Protein AF-A0A7C1BT51-F1 (afdb_monomer_lite)

Secondary structure (DSSP, 8-state):
---TTSS------PPPPGGGTSTTGGGS--TTTTTT--HHHHHHHHHHHHHTT--HHHHHHHHHHTT--S-HHHHHSS-HHHHHHHTT--TT------------------PPPHHHHHHHHHHHHHHHHHHH-TT-HHHHHHHHHHHHHHHHHHHHHHHTTSS-TT----HHHHHHHH--

Sequence (180 aa):
MARMYARRRGKSGSNRPFNFSQRAAAQVAPEWAGLGLTAEEVETRVVDLYNQGRSTSEIGITLRDSHGVPSVVVRTGKKITKILKERGVVPGSAGTGSGSGTGSGSGSGSELPEDLQNLMRKALKIRRHLEENRKDLHNKRALQLVESKIRRLTKYYTRKKVLPAEWRYKPGAAEFVMMR

pLDDT: mean 75.92, std 19.87, range [24.8, 95.31]

Foldseek 3Di:
DDDPPDPDRDDDDDDDDPLCVPLVSLLVDPVVLVPFDALVRLLVQLVVCVQVVDALVRSQVCCCPVVVDPDNCSRNVDRSQVSCVVVVHHRQPGDDDDDDDDDDDDDPRLRDDPVLLVLLVVLLVLVVVCVVVVPPVVSVVVSVVSVVVNVVVVVVCCVVVSDPVPDDDDNVVSVVSPVD

Radius of gyration: 19.87 Å; chains: 1; bounding box: 46×49×53 Å

Structure (mmCIF, N/CA/C/O backbone):
data_AF-A0A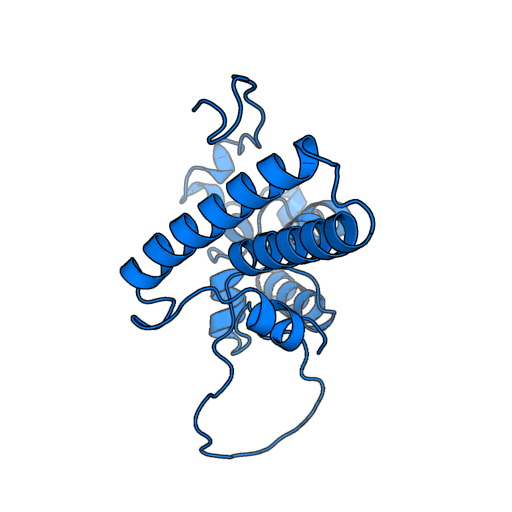7C1BT51-F1
#
_entry.id   AF-A0A7C1BT51-F1
#
loop_
_atom_site.group_PDB
_atom_site.id
_atom_site.type_symbol
_atom_site.label_atom_id
_atom_site.label_alt_id
_atom_site.label_comp_id
_atom_site.label_asym_id
_atom_site.label_entity_id
_atom_site.label_seq_id
_atom_site.pdbx_PDB_ins_code
_atom_site.Cartn_x
_atom_site.Cartn_y
_atom_site.Cartn_z
_atom_site.occupancy
_atom_site.B_iso_or_equiv
_atom_site.auth_seq_id
_atom_site.auth_comp_id
_atom_site.auth_asym_id
_atom_site.auth_atom_id
_atom_site.pdbx_PDB_model_num
ATOM 1 N N . MET A 1 1 ? -2.423 18.629 0.912 1.00 48.03 1 MET A N 1
ATOM 2 C CA . MET A 1 1 ? -3.552 18.012 1.644 1.00 48.03 1 MET A CA 1
ATOM 3 C C . MET A 1 1 ? -3.227 17.934 3.128 1.00 48.03 1 MET A C 1
ATOM 5 O O . MET A 1 1 ? -2.101 17.593 3.465 1.00 48.03 1 MET A O 1
ATOM 9 N N . ALA A 1 2 ? -4.183 18.260 4.001 1.00 62.12 2 ALA A N 1
ATOM 10 C CA . ALA A 1 2 ? -4.077 17.963 5.431 1.00 62.12 2 ALA A CA 1
ATOM 11 C C . ALA A 1 2 ? -4.190 16.445 5.669 1.00 62.12 2 ALA A C 1
ATOM 13 O O . ALA A 1 2 ? -4.737 15.719 4.834 1.00 62.12 2 ALA A O 1
ATOM 14 N N . ARG A 1 3 ? -3.667 15.943 6.793 1.00 80.81 3 ARG A N 1
ATOM 15 C CA . ARG A 1 3 ? -3.779 14.515 7.119 1.00 80.81 3 ARG A CA 1
ATOM 16 C C . ARG A 1 3 ? -5.238 14.160 7.429 1.00 80.81 3 ARG A C 1
ATOM 18 O O . ARG A 1 3 ? -5.866 14.778 8.274 1.00 80.81 3 ARG A O 1
ATOM 25 N N . MET A 1 4 ? -5.752 13.113 6.784 1.00 86.00 4 MET A N 1
ATOM 26 C CA . MET A 1 4 ? -7.180 12.748 6.770 1.00 86.00 4 MET A CA 1
ATOM 27 C C . MET A 1 4 ? -7.862 12.641 8.148 1.00 86.00 4 MET A C 1
ATOM 29 O O . MET A 1 4 ? -9.023 13.003 8.276 1.00 86.00 4 MET A O 1
ATOM 33 N N . TYR A 1 5 ? -7.156 12.140 9.164 1.00 88.94 5 TYR A N 1
ATOM 34 C CA . TYR A 1 5 ? -7.682 11.953 10.525 1.00 88.94 5 TYR A CA 1
ATOM 35 C C . TYR A 1 5 ? -6.756 12.547 11.593 1.00 88.94 5 TYR A C 1
ATOM 37 O O . TYR A 1 5 ? -6.721 12.085 12.733 1.00 88.94 5 TYR A O 1
ATOM 45 N N . ALA A 1 6 ? -5.960 13.550 11.220 1.00 86.88 6 ALA A N 1
ATOM 46 C CA . ALA A 1 6 ? -5.067 14.233 12.144 1.00 86.88 6 ALA A CA 1
ATOM 47 C C . ALA A 1 6 ? -5.114 15.743 11.913 1.00 86.88 6 ALA A C 1
ATOM 49 O O . ALA A 1 6 ? -5.155 16.208 10.781 1.00 86.88 6 ALA A O 1
ATOM 50 N N . ARG A 1 7 ? -5.029 16.519 12.997 1.00 88.25 7 ARG A N 1
ATOM 51 C CA . ARG A 1 7 ? -5.041 17.993 12.959 1.00 88.25 7 ARG A CA 1
ATOM 52 C C . ARG A 1 7 ? -3.748 18.608 12.392 1.00 88.25 7 ARG A C 1
ATOM 54 O O . ARG A 1 7 ? -3.641 19.821 12.269 1.00 88.25 7 ARG A O 1
ATOM 61 N N . ARG A 1 8 ? -2.752 17.780 12.053 1.00 89.62 8 ARG A N 1
ATOM 62 C CA . ARG A 1 8 ? -1.426 18.202 11.576 1.00 89.62 8 ARG A CA 1
ATOM 63 C C . ARG A 1 8 ? -1.406 18.397 10.055 1.00 89.62 8 ARG A C 1
ATOM 65 O O . ARG A 1 8 ? -2.053 17.656 9.313 1.00 89.62 8 ARG A O 1
ATOM 72 N N . ARG A 1 9 ? -0.589 19.349 9.591 1.00 90.31 9 ARG A N 1
ATOM 73 C CA . ARG A 1 9 ? -0.461 19.747 8.172 1.00 90.31 9 ARG A CA 1
ATOM 74 C C . ARG A 1 9 ? 0.896 19.406 7.532 1.00 90.31 9 ARG A C 1
ATOM 76 O O . ARG A 1 9 ? 1.225 19.958 6.489 1.00 90.31 9 ARG A O 1
ATOM 83 N N . GLY A 1 10 ? 1.674 18.503 8.133 1.00 90.38 10 GLY A N 1
ATOM 84 C CA . GLY A 1 10 ? 2.994 18.125 7.614 1.00 90.38 10 GLY A CA 1
ATOM 85 C C . GLY A 1 10 ? 2.932 17.568 6.186 1.00 90.38 10 GLY A C 1
ATOM 86 O O . GLY A 1 10 ? 2.095 16.706 5.899 1.00 90.38 10 GLY A O 1
ATOM 87 N N . LYS A 1 11 ? 3.830 18.051 5.320 1.00 88.31 11 LYS A N 1
ATOM 88 C CA . LYS A 1 11 ? 4.002 17.622 3.926 1.00 88.31 11 LYS A CA 1
ATOM 89 C C . LYS A 1 11 ? 5.366 16.943 3.796 1.00 88.31 11 LYS A C 1
ATOM 91 O O . LYS A 1 11 ? 6.386 17.582 4.002 1.00 88.31 11 LYS A O 1
ATOM 96 N N . SER A 1 12 ? 5.368 15.652 3.498 1.00 86.94 12 SER A N 1
ATOM 97 C CA . SER A 1 12 ? 6.567 14.879 3.169 1.00 86.94 12 SER A CA 1
ATOM 98 C C . SER A 1 12 ? 6.149 13.800 2.174 1.00 86.94 12 SER A C 1
ATOM 100 O O . SER A 1 12 ? 5.083 13.198 2.334 1.00 86.94 12 SER A O 1
ATOM 102 N N . GLY A 1 13 ? 6.931 13.632 1.113 1.00 86.06 13 GLY A N 1
ATOM 103 C CA . GLY A 1 13 ? 6.660 12.708 0.020 1.00 86.06 13 GLY A CA 1
ATOM 104 C C . GLY A 1 13 ? 7.816 12.696 -0.973 1.00 86.06 13 GLY A C 1
ATOM 105 O O . GLY A 1 13 ? 8.611 13.631 -1.018 1.00 86.06 13 GLY A O 1
ATOM 106 N N . SER A 1 14 ? 7.915 11.627 -1.759 1.00 87.44 14 SER A N 1
ATOM 107 C CA . SER A 1 14 ? 8.942 11.504 -2.792 1.00 87.44 14 SER A CA 1
ATOM 108 C C . SER A 1 14 ? 8.670 12.473 -3.944 1.00 87.44 14 SER A C 1
ATOM 110 O O . SER A 1 14 ? 7.616 12.378 -4.580 1.00 87.44 14 SER A O 1
ATOM 112 N N . ASN A 1 15 ? 9.633 13.335 -4.263 1.00 84.69 15 ASN A N 1
ATOM 113 C CA . ASN A 1 15 ? 9.616 14.126 -5.490 1.00 84.69 15 ASN A CA 1
ATOM 114 C C . ASN A 1 15 ? 10.350 13.354 -6.582 1.00 84.69 15 ASN A C 1
ATOM 116 O O . ASN A 1 15 ? 11.522 13.013 -6.435 1.00 84.69 15 ASN A O 1
ATOM 120 N N . ARG A 1 16 ? 9.641 13.036 -7.666 1.00 80.56 16 ARG A N 1
ATOM 121 C CA . ARG A 1 16 ? 10.242 12.335 -8.803 1.00 80.56 16 ARG A CA 1
ATOM 122 C C . ARG A 1 16 ? 11.077 13.327 -9.623 1.00 80.56 16 ARG A C 1
ATOM 124 O O . ARG A 1 16 ? 10.559 14.404 -9.920 1.00 80.56 16 ARG A O 1
ATOM 131 N N . PRO A 1 17 ? 12.305 12.964 -10.023 1.00 80.69 17 PRO A N 1
ATOM 132 C CA . PRO A 1 17 ? 13.077 13.738 -10.989 1.00 80.69 17 PRO A CA 1
ATOM 133 C C . PRO A 1 17 ? 12.304 13.968 -12.293 1.00 80.69 17 PRO A C 1
ATOM 135 O O . PRO A 1 17 ? 11.483 13.138 -12.697 1.00 80.69 17 PRO A O 1
ATOM 138 N N . PHE A 1 18 ? 12.560 15.104 -12.939 1.00 72.31 18 PHE A N 1
ATOM 139 C CA . PHE A 1 18 ? 11.809 15.584 -14.104 1.00 72.31 18 PHE A CA 1
ATOM 140 C C . PHE A 1 18 ? 11.891 14.639 -15.316 1.00 72.31 18 PHE A C 1
ATOM 142 O O . PHE A 1 18 ? 10.888 14.321 -15.949 1.00 72.31 18 PHE A O 1
ATOM 149 N N . ASN A 1 19 ? 13.071 14.088 -15.575 1.00 66.81 19 ASN A N 1
ATOM 150 C CA . ASN A 1 19 ? 13.317 13.043 -16.569 1.00 66.81 19 ASN A CA 1
ATOM 151 C C . ASN A 1 19 ? 12.473 11.772 -16.337 1.00 66.81 19 ASN A C 1
ATOM 153 O O . ASN A 1 19 ? 12.050 11.134 -17.294 1.00 66.81 19 ASN A O 1
ATOM 157 N N . PHE A 1 20 ? 12.133 11.433 -15.089 1.00 59.72 20 PHE A N 1
ATOM 158 C CA . PHE A 1 20 ? 11.253 10.295 -14.788 1.00 59.72 20 PHE A CA 1
ATOM 159 C C . PHE A 1 20 ? 9.754 10.640 -14.776 1.00 59.72 20 PHE A C 1
ATOM 161 O O . PHE A 1 20 ? 8.927 9.737 -14.588 1.00 59.72 20 PHE A O 1
ATOM 168 N N . SER A 1 21 ? 9.387 11.923 -14.871 1.00 54.06 21 SER A N 1
ATOM 169 C CA . SER A 1 21 ? 7.991 12.381 -14.896 1.00 54.06 21 SER A CA 1
ATOM 170 C C . SER A 1 21 ? 7.464 12.532 -16.324 1.00 54.06 21 SER A C 1
ATOM 172 O O . SER A 1 21 ? 6.291 12.244 -16.577 1.00 54.06 21 SER A O 1
ATOM 174 N N . GLN A 1 22 ? 8.332 12.889 -17.271 1.00 55.62 22 GLN A N 1
ATOM 175 C CA . GLN A 1 22 ? 8.013 12.862 -18.691 1.00 55.62 22 GLN A CA 1
ATOM 176 C C . GLN A 1 22 ? 7.996 11.415 -19.193 1.00 55.62 22 GLN A C 1
ATOM 178 O O . GLN A 1 22 ? 9.017 10.738 -19.194 1.00 55.62 22 GLN A O 1
ATOM 183 N N . ARG A 1 23 ? 6.838 10.920 -19.651 1.00 50.03 23 ARG A N 1
ATOM 184 C CA . ARG A 1 23 ? 6.711 9.552 -20.199 1.00 50.03 23 ARG A CA 1
ATOM 185 C C . ARG A 1 23 ? 7.645 9.280 -21.386 1.00 50.03 23 ARG A C 1
ATOM 187 O O . ARG A 1 23 ? 8.001 8.127 -21.591 1.00 50.03 23 ARG A O 1
ATOM 194 N N . ALA A 1 24 ? 8.027 10.323 -22.127 1.00 45.97 24 ALA A N 1
ATOM 195 C CA . ALA A 1 24 ? 8.968 10.250 -23.242 1.00 45.97 24 ALA A CA 1
ATOM 196 C C . ALA A 1 24 ? 10.429 10.120 -22.765 1.00 45.97 24 ALA A C 1
ATOM 198 O O . ALA A 1 24 ? 11.122 9.202 -23.184 1.00 45.97 24 ALA A O 1
ATOM 199 N N . ALA A 1 25 ? 10.875 10.954 -21.815 1.00 44.16 25 ALA A N 1
ATOM 200 C CA . ALA A 1 25 ? 12.221 10.859 -21.234 1.00 44.16 25 ALA A CA 1
ATOM 201 C C . ALA A 1 25 ? 12.389 9.661 -20.279 1.00 44.16 25 ALA A C 1
ATOM 203 O O . ALA A 1 25 ? 13.502 9.203 -20.054 1.00 44.16 25 ALA A O 1
ATOM 204 N N . ALA A 1 26 ? 11.288 9.100 -19.768 1.00 49.16 26 ALA A N 1
ATOM 205 C CA . ALA A 1 26 ? 11.298 7.877 -18.973 1.00 49.16 26 ALA A CA 1
ATOM 206 C C . ALA A 1 26 ? 11.748 6.642 -19.770 1.00 49.16 26 ALA A C 1
ATOM 208 O O . ALA A 1 26 ? 12.096 5.651 -19.144 1.00 49.16 26 ALA A O 1
ATOM 209 N N . GLN A 1 27 ? 11.746 6.685 -21.108 1.00 51.28 27 GLN A N 1
ATOM 210 C CA . GLN A 1 27 ? 12.328 5.619 -21.932 1.00 51.28 27 GLN A CA 1
ATOM 211 C C . GLN A 1 27 ? 13.856 5.719 -22.015 1.00 51.28 27 GLN A C 1
ATOM 213 O O . GLN A 1 27 ? 14.527 4.709 -22.218 1.00 51.28 27 GLN A O 1
ATOM 218 N N . VAL A 1 28 ? 14.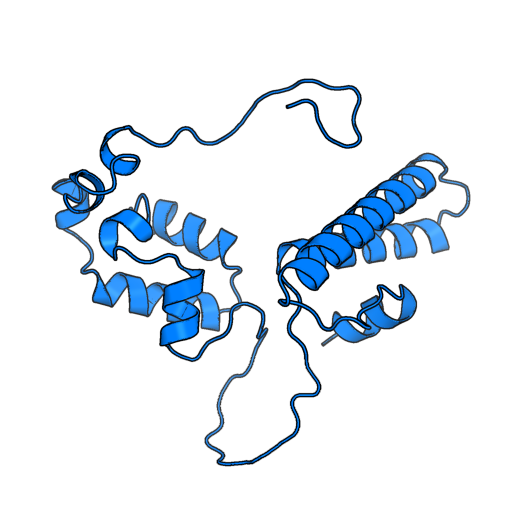417 6.911 -21.794 1.00 56.56 28 VAL A N 1
ATOM 219 C CA . VAL A 1 28 ? 15.863 7.115 -21.709 1.00 56.56 28 VAL A CA 1
ATOM 220 C C . VAL A 1 28 ? 16.276 6.834 -20.269 1.00 56.56 28 VAL A C 1
ATOM 222 O O . VAL A 1 28 ? 16.335 7.718 -19.412 1.00 56.56 28 VAL A O 1
ATOM 225 N N . ALA A 1 29 ? 16.491 5.553 -19.967 1.00 58.09 29 ALA A N 1
ATOM 226 C CA . ALA A 1 29 ? 17.138 5.176 -18.720 1.00 58.09 29 ALA A CA 1
ATOM 227 C C . ALA A 1 29 ? 18.503 5.891 -18.642 1.00 58.09 29 ALA A C 1
ATOM 229 O O . ALA A 1 29 ? 19.206 5.935 -19.652 1.00 58.09 29 ALA A O 1
ATOM 230 N N . PRO A 1 30 ? 18.884 6.465 -17.485 1.00 64.00 30 PRO A N 1
ATOM 231 C CA . PRO A 1 30 ? 20.184 7.110 -17.353 1.00 64.00 30 PRO A CA 1
ATOM 232 C C . PRO A 1 30 ? 21.295 6.124 -17.720 1.00 64.00 30 PRO A C 1
ATOM 234 O O . PRO A 1 30 ? 21.189 4.950 -17.376 1.00 64.00 30 PRO A O 1
ATOM 237 N N . GLU A 1 31 ? 22.356 6.584 -18.380 1.00 62.78 31 GLU A N 1
ATOM 238 C CA . GLU A 1 31 ? 23.399 5.694 -18.917 1.00 62.78 31 GLU A CA 1
ATOM 239 C C . GLU A 1 31 ? 24.048 4.812 -17.836 1.00 62.78 31 GLU A C 1
ATOM 241 O O . GLU A 1 31 ? 24.262 3.623 -18.054 1.00 62.78 31 GLU A O 1
ATOM 246 N N . TRP A 1 32 ? 24.217 5.332 -16.614 1.00 69.81 32 TRP A N 1
ATOM 247 C CA . TRP A 1 32 ? 24.697 4.560 -15.458 1.00 69.81 32 TRP A CA 1
ATOM 248 C C . TRP A 1 32 ? 23.703 3.494 -14.961 1.00 69.81 32 TRP A C 1
ATOM 250 O O . TRP A 1 32 ? 24.113 2.476 -14.416 1.00 69.81 32 TRP A O 1
ATOM 260 N N . ALA A 1 33 ? 22.398 3.693 -15.171 1.00 57.09 33 ALA A N 1
ATOM 261 C CA . ALA A 1 33 ? 21.368 2.676 -14.937 1.00 57.09 33 ALA A CA 1
ATOM 262 C C . ALA A 1 33 ? 21.178 1.750 -16.156 1.00 57.09 33 ALA A C 1
ATOM 264 O O . ALA A 1 33 ? 20.537 0.704 -16.051 1.00 57.09 33 ALA A O 1
ATOM 265 N N . GLY A 1 34 ? 21.724 2.135 -17.314 1.00 51.94 34 GLY A N 1
ATOM 266 C CA . GLY A 1 34 ? 21.774 1.353 -18.545 1.00 51.94 34 GLY A CA 1
ATOM 267 C C . GLY A 1 34 ? 22.845 0.262 -18.546 1.00 51.94 34 GLY A C 1
ATOM 268 O O . GLY A 1 34 ? 22.772 -0.623 -19.392 1.00 51.94 34 GLY A O 1
ATOM 269 N N . LEU A 1 35 ? 23.775 0.281 -17.585 1.00 49.69 35 LEU A N 1
ATOM 270 C CA . LEU A 1 35 ? 24.933 -0.619 -17.526 1.00 49.69 35 LEU A CA 1
ATOM 271 C C . LEU A 1 35 ? 24.721 -1.927 -16.736 1.00 49.69 35 LEU A C 1
ATOM 273 O O . LEU A 1 35 ? 25.616 -2.763 -16.747 1.00 49.69 35 LEU A O 1
ATOM 277 N N . GLY A 1 36 ? 23.584 -2.134 -16.054 1.00 56.34 36 GLY A N 1
ATOM 278 C CA . GLY A 1 36 ? 23.459 -3.251 -15.098 1.00 56.34 36 GLY A CA 1
ATOM 279 C C . GLY A 1 36 ? 22.327 -4.258 -15.310 1.00 56.34 36 GLY A C 1
ATOM 280 O O . GLY A 1 36 ? 22.543 -5.436 -15.057 1.00 56.34 36 GLY A O 1
ATOM 281 N N . LEU A 1 37 ? 21.120 -3.826 -15.701 1.00 66.69 37 LEU A N 1
ATOM 282 C CA . LEU A 1 37 ? 19.975 -4.739 -15.836 1.00 66.69 37 LEU A CA 1
ATOM 283 C C . LEU A 1 37 ? 19.121 -4.438 -17.065 1.00 66.69 37 LEU A C 1
ATOM 285 O O . LEU A 1 37 ? 18.675 -3.302 -17.281 1.00 66.69 37 LEU A O 1
ATOM 289 N N . THR A 1 38 ? 18.835 -5.467 -17.855 1.00 81.62 38 THR A N 1
ATOM 290 C CA . THR A 1 38 ? 17.869 -5.401 -18.960 1.00 81.62 38 THR A CA 1
ATOM 291 C C . THR A 1 38 ? 16.431 -5.276 -18.432 1.00 81.62 38 THR A C 1
ATOM 293 O O . THR A 1 38 ? 16.152 -5.503 -17.252 1.00 81.62 38 THR A O 1
ATOM 296 N N . ALA A 1 39 ? 15.486 -4.857 -19.281 1.00 83.12 39 ALA A N 1
ATOM 297 C CA . ALA A 1 39 ? 14.077 -4.776 -18.877 1.00 83.12 39 ALA A CA 1
ATOM 298 C C . ALA A 1 39 ? 13.529 -6.151 -18.444 1.00 83.12 39 ALA A C 1
ATOM 300 O O . ALA A 1 39 ? 12.764 -6.236 -17.484 1.00 83.12 39 ALA A O 1
ATOM 301 N N . GLU A 1 40 ? 13.978 -7.215 -19.108 1.00 85.69 40 GLU A N 1
ATOM 302 C CA . GLU A 1 40 ? 13.583 -8.601 -18.852 1.00 85.69 40 GLU A CA 1
ATOM 303 C C . GLU A 1 40 ? 14.111 -9.122 -17.509 1.00 85.69 40 GLU A C 1
ATOM 305 O O . GLU A 1 40 ? 13.377 -9.759 -16.749 1.00 85.69 40 GLU A O 1
ATOM 310 N N . GLU A 1 41 ? 15.351 -8.787 -17.152 1.00 87.25 41 GLU A N 1
ATOM 311 C CA . GLU A 1 41 ? 15.909 -9.120 -15.838 1.00 87.25 41 GLU A CA 1
ATOM 312 C C . GLU A 1 41 ? 15.159 -8.424 -14.703 1.00 87.25 41 GLU A C 1
ATOM 314 O O . GLU A 1 41 ? 14.927 -9.022 -13.652 1.00 87.25 41 GLU A O 1
ATOM 319 N N . VAL A 1 42 ? 14.741 -7.168 -14.903 1.00 87.25 42 VAL A N 1
ATOM 320 C CA . VAL A 1 42 ? 13.925 -6.454 -13.912 1.00 87.25 42 VAL A CA 1
ATOM 321 C C . VAL A 1 42 ? 12.571 -7.137 -13.738 1.00 87.25 42 VAL A C 1
ATOM 323 O O . VAL A 1 42 ? 12.122 -7.291 -12.603 1.00 87.25 42 VAL A O 1
ATOM 326 N N . GLU A 1 43 ? 11.922 -7.572 -14.821 1.00 88.94 43 GLU A N 1
ATOM 327 C CA . GLU A 1 43 ? 10.673 -8.337 -14.723 1.00 88.94 43 GLU A CA 1
ATOM 328 C C . GLU A 1 43 ? 10.876 -9.658 -13.968 1.00 88.94 43 GLU A C 1
ATOM 330 O O . GLU A 1 43 ? 10.084 -9.980 -13.083 1.00 88.94 43 GLU A O 1
ATOM 335 N N . THR A 1 44 ? 11.961 -10.378 -14.261 1.00 90.50 44 THR A N 1
ATOM 336 C CA . THR A 1 44 ? 12.301 -11.649 -13.601 1.00 90.50 44 THR A CA 1
ATOM 337 C C . THR A 1 44 ? 12.508 -11.446 -12.102 1.00 90.50 44 THR A C 1
ATOM 339 O O . THR A 1 44 ? 11.840 -12.083 -11.292 1.00 90.50 44 THR A O 1
ATOM 342 N N . ARG A 1 45 ? 13.309 -10.447 -11.708 1.00 88.88 45 ARG A N 1
ATOM 343 C CA . ARG A 1 45 ? 13.523 -10.127 -10.289 1.00 88.88 45 ARG A CA 1
ATOM 344 C C . ARG A 1 45 ? 12.254 -9.668 -9.580 1.00 88.88 45 ARG A C 1
ATOM 346 O O . ARG A 1 45 ? 12.094 -9.939 -8.394 1.00 88.88 45 ARG A O 1
ATOM 353 N N . VAL A 1 46 ? 11.352 -8.961 -10.264 1.00 89.38 46 VAL A N 1
ATOM 354 C CA . VAL A 1 46 ? 10.043 -8.599 -9.692 1.00 89.38 46 VAL A CA 1
ATOM 355 C C . VAL A 1 46 ? 9.252 -9.857 -9.337 1.00 89.38 46 VAL A C 1
ATOM 357 O O . VAL A 1 46 ? 8.664 -9.903 -8.257 1.00 89.38 46 VAL A O 1
ATOM 360 N N . VAL A 1 47 ? 9.252 -10.862 -10.214 1.00 89.38 47 VAL A N 1
ATOM 361 C CA . VAL A 1 47 ? 8.583 -12.145 -9.964 1.00 89.38 47 VAL A CA 1
ATOM 362 C C . VAL A 1 47 ? 9.275 -12.906 -8.832 1.00 89.38 47 VAL A C 1
ATOM 364 O O . VAL A 1 47 ? 8.596 -13.348 -7.910 1.00 89.38 47 VAL A O 1
ATOM 367 N N . ASP A 1 48 ? 10.607 -12.978 -8.822 1.00 89.94 48 ASP A N 1
ATOM 368 C CA . ASP A 1 48 ? 11.363 -13.666 -7.767 1.00 89.94 48 ASP A CA 1
ATOM 369 C C . ASP A 1 48 ? 11.119 -13.053 -6.383 1.00 89.94 48 ASP A C 1
ATOM 371 O O . ASP A 1 48 ? 10.832 -13.761 -5.417 1.00 89.94 48 ASP A O 1
ATOM 375 N N . LEU A 1 49 ? 11.185 -11.722 -6.278 1.00 89.19 49 LEU A N 1
ATOM 376 C CA . LEU A 1 49 ? 10.931 -11.010 -5.024 1.00 89.19 49 LEU A CA 1
ATOM 377 C C . LEU A 1 49 ? 9.476 -11.168 -4.569 1.00 89.19 49 LEU A C 1
ATOM 379 O O . LEU A 1 49 ? 9.210 -11.202 -3.367 1.00 89.19 49 LEU A O 1
ATOM 383 N N . TYR A 1 50 ? 8.537 -11.278 -5.509 1.00 86.62 50 TYR A N 1
ATOM 384 C CA . TYR A 1 50 ? 7.146 -11.562 -5.183 1.00 86.62 50 TYR A CA 1
ATOM 385 C C . TYR A 1 50 ? 6.960 -12.998 -4.678 1.00 86.62 50 TYR A C 1
ATOM 387 O O . TYR A 1 50 ? 6.271 -13.207 -3.683 1.00 86.62 50 TYR A O 1
ATOM 395 N N . ASN A 1 51 ? 7.625 -13.978 -5.296 1.00 86.62 51 ASN A N 1
ATOM 396 C CA . ASN A 1 51 ? 7.613 -15.375 -4.851 1.00 86.62 51 ASN A CA 1
ATOM 397 C C . ASN A 1 51 ? 8.231 -15.546 -3.454 1.00 86.62 51 ASN A C 1
ATOM 399 O O . ASN A 1 51 ? 7.803 -16.405 -2.691 1.00 86.62 51 ASN A O 1
ATOM 403 N N . GLN A 1 52 ? 9.178 -14.680 -3.079 1.00 86.19 52 GLN A N 1
ATOM 404 C CA . GLN A 1 52 ? 9.699 -14.576 -1.709 1.00 86.19 52 GLN A CA 1
ATOM 405 C C . GLN A 1 52 ? 8.686 -13.986 -0.706 1.00 86.19 52 GLN A C 1
ATOM 407 O O . GLN A 1 52 ? 8.998 -13.859 0.476 1.00 86.19 52 GLN A O 1
ATOM 412 N N . GLY A 1 53 ? 7.493 -13.589 -1.154 1.00 82.81 53 GLY A N 1
ATOM 413 C CA . GLY A 1 53 ? 6.438 -13.026 -0.316 1.00 82.81 53 GLY A CA 1
ATOM 414 C C . GLY A 1 53 ? 6.577 -11.528 -0.037 1.00 82.81 53 GLY A C 1
ATOM 415 O O . GLY A 1 53 ? 5.864 -11.011 0.823 1.00 82.81 53 GLY A O 1
ATOM 416 N N . ARG A 1 54 ? 7.469 -10.810 -0.739 1.00 85.88 54 ARG A N 1
ATOM 417 C CA . ARG A 1 54 ? 7.603 -9.355 -0.562 1.00 85.88 54 ARG A CA 1
ATOM 418 C C . ARG A 1 54 ? 6.413 -8.617 -1.162 1.00 85.88 54 ARG A C 1
ATOM 420 O O . ARG A 1 54 ? 5.894 -8.970 -2.222 1.00 85.88 54 ARG A O 1
ATOM 427 N N . SER A 1 55 ? 6.015 -7.532 -0.507 1.00 85.56 55 SER A N 1
ATOM 428 C CA . SER A 1 55 ? 4.919 -6.689 -0.979 1.00 85.56 55 SER A CA 1
ATOM 429 C C . SER A 1 55 ? 5.302 -5.887 -2.228 1.00 85.56 55 SER A C 1
ATOM 431 O O . SER A 1 55 ? 6.475 -5.618 -2.487 1.00 85.56 55 SER A O 1
ATOM 433 N N . THR A 1 56 ? 4.316 -5.414 -3.000 1.00 86.88 56 THR A N 1
ATOM 434 C CA . THR A 1 56 ? 4.600 -4.612 -4.207 1.00 86.88 56 THR A CA 1
ATOM 435 C C . THR A 1 56 ? 5.372 -3.327 -3.896 1.00 86.88 56 THR A C 1
ATOM 437 O O . THR A 1 56 ? 6.184 -2.867 -4.705 1.00 86.88 56 THR A O 1
ATOM 440 N N . SER A 1 57 ? 5.144 -2.768 -2.706 1.00 87.00 57 SER A N 1
ATOM 441 C CA . SER A 1 57 ? 5.850 -1.595 -2.194 1.00 87.00 57 SER A CA 1
ATOM 442 C C . SER A 1 57 ? 7.299 -1.929 -1.823 1.00 87.00 57 SER A C 1
ATOM 444 O O . SER A 1 57 ? 8.211 -1.185 -2.186 1.00 87.00 57 SER A O 1
ATOM 446 N N . GLU A 1 58 ? 7.516 -3.059 -1.148 1.00 87.56 58 GLU A N 1
ATOM 447 C CA . GLU A 1 58 ? 8.839 -3.542 -0.724 1.00 87.56 58 GLU A CA 1
ATOM 448 C C . GLU A 1 58 ? 9.715 -3.959 -1.906 1.00 87.56 58 GLU A C 1
ATOM 450 O O . GLU A 1 58 ? 10.911 -3.663 -1.923 1.00 87.56 58 GLU A O 1
ATOM 455 N N . ILE A 1 59 ? 9.122 -4.577 -2.932 1.00 90.00 59 ILE A N 1
ATOM 456 C CA . ILE A 1 59 ? 9.802 -4.908 -4.192 1.00 90.00 59 ILE A CA 1
ATOM 457 C C . ILE A 1 59 ? 10.389 -3.636 -4.811 1.00 90.00 59 ILE A C 1
ATOM 459 O O . ILE A 1 59 ? 11.560 -3.601 -5.181 1.00 90.00 59 ILE A O 1
ATOM 463 N N . GLY A 1 60 ? 9.607 -2.554 -4.867 1.00 88.19 60 GLY A N 1
ATOM 464 C CA . GLY A 1 60 ? 10.068 -1.277 -5.413 1.00 88.19 60 GLY A CA 1
ATOM 465 C C . GLY A 1 60 ? 11.207 -0.625 -4.619 1.00 88.19 60 GLY A C 1
ATOM 466 O O . GLY A 1 60 ? 12.037 0.054 -5.220 1.00 88.19 60 GLY A O 1
ATOM 467 N N . ILE A 1 61 ? 11.251 -0.819 -3.296 1.00 90.38 61 ILE A N 1
ATOM 468 C CA . ILE A 1 61 ? 12.345 -0.343 -2.431 1.00 90.38 61 ILE A CA 1
ATOM 469 C C . ILE A 1 61 ? 13.596 -1.193 -2.664 1.00 90.38 61 ILE A C 1
ATOM 471 O O . ILE A 1 61 ? 14.660 -0.657 -2.944 1.00 90.38 61 ILE A O 1
ATOM 475 N N . THR A 1 62 ? 13.443 -2.517 -2.664 1.00 92.00 62 THR A N 1
ATOM 476 C CA . THR A 1 62 ? 14.545 -3.468 -2.874 1.00 92.00 62 THR A CA 1
ATOM 477 C C . THR A 1 62 ? 15.236 -3.241 -4.220 1.00 92.00 62 THR A C 1
ATOM 479 O O . THR A 1 62 ? 16.459 -3.170 -4.298 1.00 92.00 62 THR A O 1
ATOM 482 N N . LEU A 1 63 ? 14.455 -3.070 -5.291 1.00 89.06 63 LEU A N 1
ATOM 483 C CA . LEU A 1 63 ? 14.995 -2.799 -6.625 1.00 89.06 63 LEU A CA 1
ATOM 484 C C . LEU A 1 63 ? 15.758 -1.473 -6.689 1.00 89.06 63 LEU A C 1
ATOM 486 O O . LEU A 1 63 ? 16.741 -1.374 -7.420 1.00 89.06 63 LEU A O 1
ATOM 490 N N . ARG A 1 64 ? 15.338 -0.472 -5.911 1.00 87.69 64 ARG A N 1
ATOM 491 C CA . ARG A 1 64 ? 16.017 0.822 -5.845 1.00 87.69 64 ARG A CA 1
ATOM 492 C C . ARG A 1 64 ? 17.325 0.738 -5.073 1.00 87.69 64 ARG A C 1
ATOM 494 O O . ARG A 1 64 ? 18.338 1.205 -5.580 1.00 87.69 64 ARG A O 1
ATOM 501 N N . ASP A 1 65 ? 17.284 0.153 -3.883 1.00 89.94 65 ASP A N 1
ATOM 502 C CA . ASP A 1 65 ? 18.378 0.250 -2.920 1.00 89.94 65 ASP A CA 1
ATOM 503 C C . ASP A 1 65 ? 19.457 -0.813 -3.171 1.00 89.94 65 ASP A C 1
ATOM 505 O O . ASP A 1 65 ? 20.641 -0.527 -3.036 1.00 89.94 65 ASP A O 1
ATOM 509 N N . SER A 1 66 ? 19.070 -2.029 -3.579 1.00 88.38 66 SER A N 1
ATOM 510 C CA . SER A 1 66 ? 20.014 -3.135 -3.810 1.00 88.38 66 SER A CA 1
ATOM 511 C C . SER A 1 66 ? 20.477 -3.245 -5.259 1.00 88.38 66 SER A C 1
ATOM 513 O O . SER A 1 66 ? 21.618 -3.616 -5.514 1.00 88.38 66 SER A O 1
ATOM 515 N N . HIS A 1 67 ? 19.593 -2.958 -6.217 1.00 84.25 67 HIS A N 1
ATOM 516 C CA . HIS A 1 67 ? 19.864 -3.161 -7.647 1.00 84.25 67 HIS A CA 1
ATOM 517 C C . HIS A 1 67 ? 20.061 -1.854 -8.419 1.00 84.25 67 HIS A C 1
ATOM 519 O O . HIS A 1 67 ? 20.261 -1.884 -9.630 1.00 84.25 67 HIS A O 1
ATOM 525 N N . GLY A 1 68 ? 19.978 -0.704 -7.743 1.00 83.06 68 GLY A N 1
ATOM 526 C CA . GLY A 1 68 ? 20.188 0.603 -8.361 1.00 83.06 68 GLY A CA 1
ATOM 527 C C . GLY A 1 68 ? 19.119 0.998 -9.383 1.00 83.06 68 GLY A C 1
ATOM 528 O O . GLY A 1 68 ? 19.350 1.922 -10.156 1.00 83.06 68 GLY A O 1
ATOM 529 N N . VAL A 1 69 ? 17.952 0.336 -9.411 1.00 82.94 69 VAL A N 1
ATOM 530 C CA . VAL A 1 69 ? 16.856 0.626 -10.351 1.00 82.94 69 VAL A CA 1
ATOM 531 C C . VAL A 1 69 ? 15.984 1.753 -9.785 1.00 82.94 69 VAL A C 1
ATOM 533 O O . VAL A 1 69 ? 15.146 1.508 -8.912 1.00 82.94 69 VAL A O 1
ATOM 536 N N . PRO A 1 70 ? 16.070 3.001 -10.291 1.00 81.06 70 PRO A N 1
ATOM 537 C CA . PRO A 1 70 ? 15.388 4.130 -9.653 1.00 81.06 70 PRO A CA 1
ATOM 538 C C . PRO A 1 70 ? 13.861 4.021 -9.759 1.00 81.06 70 PRO A C 1
ATOM 540 O O . PRO A 1 70 ? 13.115 4.414 -8.854 1.00 81.06 70 PRO A O 1
ATOM 543 N N . SER A 1 71 ? 13.372 3.474 -10.878 1.00 83.81 71 SER A N 1
ATOM 544 C CA . SER A 1 71 ? 11.953 3.215 -11.096 1.00 83.81 71 SER A CA 1
ATOM 545 C C . SER A 1 71 ? 11.729 2.116 -12.134 1.00 83.81 71 SER A C 1
ATOM 547 O O . SER A 1 71 ? 12.156 2.230 -13.278 1.00 83.81 71 SER A O 1
ATOM 549 N N . VAL A 1 72 ? 10.943 1.104 -11.762 1.00 85.38 72 VAL A N 1
ATOM 550 C CA . VAL A 1 72 ? 10.541 0.006 -12.662 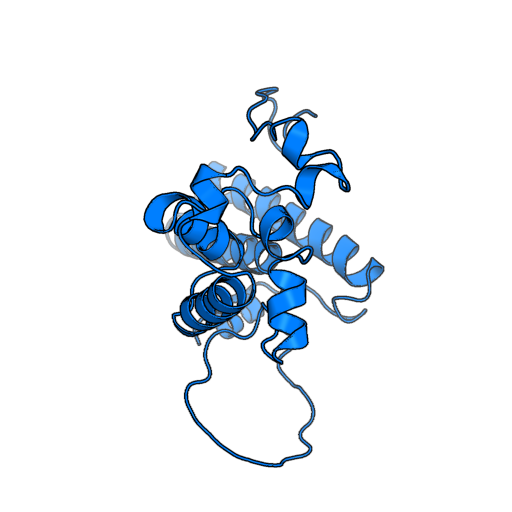1.00 85.38 72 VAL A CA 1
ATOM 551 C C . VAL A 1 72 ? 9.806 0.519 -13.904 1.00 85.38 72 VAL A C 1
ATOM 553 O O . VAL A 1 72 ? 10.046 0.034 -15.001 1.00 85.38 72 VAL A O 1
ATOM 556 N N . VAL A 1 73 ? 8.973 1.555 -13.753 1.00 84.62 73 VAL A N 1
ATOM 557 C CA . VAL A 1 73 ? 8.213 2.160 -14.864 1.00 84.62 73 VAL A CA 1
ATOM 558 C C . VAL A 1 73 ? 9.127 2.787 -15.910 1.00 84.62 73 VAL A C 1
ATOM 560 O O . VAL A 1 73 ? 8.798 2.770 -17.086 1.00 84.62 73 VAL A O 1
ATOM 563 N N . VAL A 1 74 ? 10.260 3.335 -15.483 1.00 81.75 74 VAL A N 1
ATOM 564 C CA . VAL A 1 74 ? 11.233 3.961 -16.384 1.00 81.75 74 VAL A CA 1
ATOM 565 C C . VAL A 1 74 ? 11.949 2.867 -17.167 1.00 81.75 74 VAL A C 1
ATOM 567 O O . VAL A 1 74 ? 12.039 2.932 -18.382 1.00 81.75 74 VAL A O 1
ATOM 570 N N . ARG A 1 75 ? 12.377 1.794 -16.492 1.00 80.31 75 ARG A N 1
ATOM 571 C CA . ARG A 1 75 ? 13.123 0.731 -17.173 1.00 80.31 75 ARG A CA 1
ATOM 572 C C . ARG A 1 75 ? 12.260 -0.162 -18.069 1.00 80.31 75 ARG A C 1
ATOM 574 O O . ARG A 1 75 ? 12.715 -0.564 -19.128 1.00 80.31 75 ARG A O 1
ATOM 581 N N . THR A 1 76 ? 11.038 -0.483 -17.645 1.00 81.69 76 THR A N 1
ATOM 582 C CA . THR A 1 76 ? 10.173 -1.482 -18.311 1.00 81.69 76 THR A CA 1
ATOM 583 C C . THR A 1 76 ? 8.967 -0.873 -19.033 1.00 81.69 76 THR A C 1
ATOM 585 O O . THR A 1 76 ? 8.229 -1.578 -19.713 1.00 81.69 76 THR A O 1
ATOM 588 N N . GLY A 1 77 ? 8.668 0.415 -18.826 1.00 80.81 77 GLY A N 1
ATOM 589 C CA . GLY A 1 77 ? 7.431 1.051 -19.304 1.00 80.81 77 GLY A CA 1
ATOM 590 C C . GLY A 1 77 ? 6.153 0.602 -18.574 1.00 80.81 77 GLY A C 1
ATOM 591 O O . GLY A 1 77 ? 5.085 1.196 -18.756 1.00 80.81 77 GLY A O 1
ATOM 592 N N . LYS A 1 78 ? 6.230 -0.418 -17.709 1.00 85.50 78 LYS A N 1
ATOM 593 C CA . LYS A 1 78 ? 5.094 -1.019 -17.001 1.00 85.50 78 LYS A CA 1
ATOM 594 C C . LYS A 1 78 ? 5.183 -0.763 -15.495 1.00 85.50 78 LYS A C 1
ATOM 596 O O . LYS A 1 78 ? 6.239 -0.531 -14.915 1.00 85.50 78 LYS A O 1
ATOM 601 N N . LYS A 1 79 ? 4.030 -0.790 -14.822 1.00 86.88 79 LYS A N 1
ATOM 602 C CA . LYS A 1 79 ? 3.977 -0.789 -13.349 1.00 86.88 79 LYS A CA 1
ATOM 603 C C . LYS A 1 79 ? 4.208 -2.206 -12.834 1.00 86.88 79 LYS A C 1
ATOM 605 O O . LYS A 1 79 ? 3.762 -3.148 -13.476 1.00 86.88 79 LYS A O 1
ATOM 610 N N . ILE A 1 80 ? 4.762 -2.334 -11.628 1.00 86.50 80 ILE A N 1
ATOM 611 C CA . ILE A 1 80 ? 4.936 -3.622 -10.928 1.00 86.50 80 ILE A CA 1
ATOM 612 C C . ILE A 1 80 ? 3.626 -4.426 -10.921 1.00 86.50 80 ILE A C 1
ATOM 614 O O . ILE A 1 80 ? 3.607 -5.589 -11.295 1.00 86.50 80 ILE A O 1
ATOM 618 N N . THR A 1 81 ? 2.495 -3.779 -10.621 1.00 85.62 81 THR A N 1
ATOM 619 C CA . THR A 1 81 ? 1.176 -4.434 -10.627 1.00 85.62 81 THR A CA 1
ATOM 620 C C . THR A 1 81 ? 0.732 -4.947 -11.996 1.00 85.62 81 THR A C 1
ATOM 622 O O . THR A 1 81 ? -0.087 -5.856 -12.058 1.00 85.62 81 THR A O 1
ATOM 625 N N . LYS A 1 82 ? 1.224 -4.354 -13.088 1.00 85.69 82 LYS A N 1
ATOM 626 C CA . LYS A 1 82 ? 0.945 -4.804 -14.455 1.00 85.69 82 LYS A CA 1
ATOM 627 C C . LYS A 1 82 ? 1.863 -5.968 -14.839 1.00 85.69 82 LYS A C 1
ATOM 629 O O . LYS A 1 82 ? 1.359 -6.942 -15.375 1.00 85.69 82 LYS A O 1
ATOM 634 N N . ILE A 1 83 ? 3.150 -5.888 -14.491 1.00 86.25 83 ILE A N 1
ATOM 635 C CA . ILE A 1 83 ? 4.136 -6.962 -14.710 1.00 86.25 83 ILE A CA 1
ATOM 636 C C . ILE A 1 83 ? 3.671 -8.255 -14.036 1.00 86.25 83 ILE A C 1
ATOM 638 O O . ILE A 1 83 ? 3.610 -9.297 -14.676 1.00 86.25 83 ILE A O 1
ATOM 642 N N . LEU A 1 84 ? 3.264 -8.163 -12.768 1.00 85.38 84 LEU A N 1
ATOM 643 C CA . LEU A 1 84 ? 2.776 -9.314 -12.013 1.00 85.38 84 LEU A CA 1
ATOM 644 C C . LEU A 1 84 ? 1.532 -9.936 -12.680 1.00 85.38 84 LEU A C 1
ATOM 646 O O . LEU A 1 84 ? 1.518 -11.132 -12.963 1.00 85.38 84 LEU A O 1
ATOM 650 N N . LYS A 1 85 ? 0.541 -9.115 -13.063 1.00 84.56 85 LYS A N 1
ATOM 651 C CA . LYS A 1 85 ? -0.666 -9.584 -13.770 1.00 84.56 85 LYS A CA 1
ATOM 652 C C . LYS A 1 85 ? -0.371 -10.274 -15.102 1.00 84.56 85 LYS A C 1
ATOM 654 O O . LYS A 1 85 ? -1.002 -11.278 -15.401 1.00 84.56 85 LYS A O 1
ATOM 659 N N . GLU A 1 86 ? 0.542 -9.731 -15.906 1.00 85.06 86 GLU A N 1
ATOM 660 C CA . GLU A 1 86 ? 0.924 -10.318 -17.200 1.00 85.06 86 GLU A CA 1
ATOM 661 C C . GLU A 1 86 ? 1.622 -11.672 -17.033 1.00 85.06 86 GLU A C 1
ATOM 663 O O . GLU A 1 86 ? 1.435 -12.562 -17.853 1.00 85.06 86 GLU A O 1
ATOM 668 N N . ARG A 1 87 ? 2.375 -11.851 -15.944 1.00 80.56 87 ARG A N 1
ATOM 669 C CA . ARG A 1 87 ? 3.044 -13.113 -15.596 1.00 80.56 87 ARG A CA 1
ATOM 670 C C . ARG A 1 87 ? 2.125 -14.104 -14.863 1.00 80.56 87 ARG A C 1
ATOM 672 O O . ARG A 1 87 ? 2.600 -15.135 -14.406 1.00 80.56 87 ARG A O 1
ATOM 679 N N . GLY A 1 88 ? 0.827 -13.803 -14.742 1.00 71.00 88 GLY A N 1
ATOM 680 C CA . GLY A 1 88 ? -0.163 -14.671 -14.092 1.00 71.00 88 GLY A CA 1
ATOM 681 C C . GLY A 1 88 ? -0.111 -14.668 -12.562 1.00 71.00 88 GLY A C 1
ATOM 682 O O . GLY A 1 88 ? -0.829 -15.429 -11.924 1.00 71.00 88 GLY A O 1
ATOM 683 N N . VAL A 1 89 ? 0.703 -13.795 -11.967 1.00 68.81 89 VAL A N 1
ATOM 684 C CA . VAL A 1 89 ? 0.862 -13.670 -10.520 1.00 68.81 89 VAL A CA 1
ATOM 685 C C . VAL A 1 89 ? 0.076 -12.443 -10.068 1.00 68.81 89 VAL A C 1
ATOM 687 O O . VAL A 1 89 ? 0.457 -11.307 -10.343 1.00 68.81 89 VAL A O 1
ATOM 690 N N . VAL A 1 90 ? -1.078 -12.616 -9.428 1.00 60.81 90 VAL A N 1
ATOM 691 C CA . VAL A 1 90 ? -1.897 -11.462 -9.034 1.00 60.81 90 VAL A CA 1
ATOM 692 C C . VAL A 1 90 ? -1.373 -10.904 -7.707 1.00 60.81 90 VAL A C 1
ATOM 694 O O . VAL A 1 90 ? -1.337 -11.630 -6.722 1.00 60.81 90 VAL A O 1
ATOM 697 N N . PRO A 1 91 ? -0.958 -9.621 -7.637 1.00 53.56 91 PRO A N 1
ATOM 698 C CA . PRO A 1 91 ? -0.510 -9.024 -6.385 1.00 53.56 91 PRO A CA 1
ATOM 699 C C . PRO A 1 91 ? -1.657 -8.995 -5.370 1.00 53.56 91 PRO A C 1
ATOM 701 O O . PRO A 1 91 ? -2.581 -8.186 -5.497 1.00 53.56 91 PRO A O 1
ATOM 704 N N . GLY A 1 92 ? -1.571 -9.881 -4.378 1.00 51.34 92 GLY A N 1
ATOM 705 C CA . GLY A 1 92 ? -2.664 -10.239 -3.470 1.00 51.34 92 GLY A CA 1
ATOM 706 C C . GLY A 1 92 ? -2.709 -11.741 -3.150 1.00 51.34 92 GLY A C 1
ATOM 707 O O . GLY A 1 92 ? -3.201 -12.108 -2.081 1.00 51.34 92 GLY A O 1
ATOM 708 N N . SER A 1 93 ? -2.120 -12.569 -4.020 1.00 43.09 93 SER A N 1
ATOM 709 C CA . SER A 1 93 ? -1.889 -14.007 -3.859 1.00 43.09 93 SER A CA 1
ATOM 710 C C . SER A 1 93 ? -0.704 -14.274 -2.910 1.00 43.09 93 SER A C 1
ATOM 712 O O . SER A 1 93 ? 0.428 -14.514 -3.339 1.00 43.09 93 SER A O 1
ATOM 714 N N . ALA A 1 94 ? -0.903 -14.172 -1.598 1.00 33.22 94 ALA A N 1
ATOM 715 C CA . ALA A 1 94 ? 0.137 -14.591 -0.660 1.00 33.22 94 ALA A CA 1
ATOM 716 C C . ALA A 1 94 ? 0.317 -16.121 -0.741 1.00 33.22 94 ALA A C 1
ATOM 718 O O . ALA A 1 94 ? -0.565 -16.861 -0.324 1.00 33.22 94 ALA A O 1
ATOM 719 N N . GLY A 1 95 ? 1.458 -16.563 -1.283 1.00 36.44 95 GLY A N 1
ATOM 720 C CA . GLY A 1 95 ? 2.003 -17.913 -1.126 1.00 36.44 95 GLY A CA 1
ATOM 721 C C . GLY A 1 95 ? 1.262 -19.036 -1.854 1.00 36.44 95 GLY A C 1
ATOM 722 O O . GLY A 1 95 ? 0.344 -19.651 -1.323 1.00 36.44 95 GLY A O 1
ATOM 723 N N . THR A 1 96 ? 1.749 -19.430 -3.026 1.00 32.94 96 THR A N 1
ATOM 724 C CA . THR A 1 96 ? 1.626 -20.832 -3.446 1.00 32.94 96 THR A CA 1
ATOM 725 C C . THR A 1 96 ? 2.937 -21.249 -4.086 1.00 32.94 96 THR A C 1
ATOM 727 O O . THR A 1 96 ? 3.237 -20.902 -5.225 1.00 32.94 96 THR A O 1
ATOM 730 N N . GLY A 1 97 ? 3.747 -21.964 -3.307 1.00 29.78 97 GLY A N 1
ATOM 731 C CA . GLY A 1 97 ? 4.785 -22.809 -3.866 1.00 29.78 97 GLY A CA 1
ATOM 732 C C . GLY A 1 97 ? 4.134 -24.009 -4.552 1.00 29.78 97 GLY A C 1
ATOM 733 O O . GLY A 1 97 ? 3.234 -24.613 -3.983 1.00 29.78 97 GLY A O 1
ATOM 734 N N . SER A 1 98 ? 4.638 -24.328 -5.746 1.00 32.16 98 SER A N 1
ATOM 735 C CA . SER A 1 98 ? 4.606 -25.643 -6.401 1.00 32.16 98 SER A CA 1
ATOM 736 C C . SER A 1 98 ? 3.242 -26.328 -6.593 1.00 32.16 98 SER A C 1
ATOM 738 O O . SER A 1 98 ? 2.681 -26.895 -5.661 1.00 32.16 98 SER A O 1
ATOM 740 N N . GLY A 1 99 ? 2.810 -26.465 -7.850 1.00 27.73 99 GLY A N 1
ATOM 741 C CA . GLY A 1 99 ? 1.872 -27.528 -8.217 1.00 27.73 99 GLY A CA 1
ATOM 742 C C . GLY A 1 99 ? 1.148 -27.301 -9.535 1.00 27.73 99 GLY A C 1
ATOM 743 O O . GLY A 1 99 ? 0.151 -26.593 -9.593 1.00 27.73 99 GLY A O 1
ATOM 744 N N . SER A 1 100 ? 1.636 -27.952 -10.586 1.00 33.06 100 SER A N 1
ATOM 745 C CA . SER A 1 100 ? 0.880 -28.293 -11.792 1.00 33.06 100 SER A CA 1
ATOM 746 C C . SER A 1 100 ? -0.513 -28.845 -11.458 1.00 33.06 100 SER A C 1
ATOM 748 O O . SER A 1 100 ? -0.617 -29.807 -10.698 1.00 33.06 100 SER A O 1
ATOM 750 N N . GLY A 1 101 ? -1.568 -28.303 -12.066 1.00 26.34 101 GLY A N 1
ATOM 751 C CA . GLY A 1 101 ? -2.907 -28.873 -11.932 1.00 26.34 101 GLY A CA 1
ATOM 752 C C . GLY A 1 101 ? -3.981 -28.064 -12.645 1.00 26.34 101 GLY A C 1
ATOM 753 O O . GLY A 1 101 ? -4.452 -27.047 -12.149 1.00 26.34 101 GLY A O 1
ATOM 754 N N . THR A 1 102 ? -4.381 -28.543 -13.817 1.00 34.28 102 THR A N 1
ATOM 755 C CA . THR A 1 102 ? -5.616 -28.185 -14.515 1.00 34.28 102 THR A CA 1
ATOM 756 C C . THR A 1 102 ? -6.811 -28.409 -13.582 1.00 34.28 102 THR A C 1
ATOM 758 O O . THR A 1 102 ? -6.999 -29.514 -13.080 1.00 34.28 102 THR A O 1
ATOM 761 N N . GLY A 1 103 ? -7.643 -27.391 -13.355 1.00 25.52 103 GLY A N 1
ATOM 762 C CA . GLY A 1 103 ? -8.844 -27.544 -12.536 1.00 25.52 103 GLY A CA 1
ATOM 763 C C . GLY A 1 103 ? -9.739 -26.314 -12.577 1.00 25.52 103 GLY A C 1
ATOM 764 O O . GLY A 1 103 ? -9.421 -25.280 -11.998 1.00 25.52 103 GLY A O 1
ATOM 765 N N . SER A 1 104 ? -10.883 -26.443 -13.251 1.00 34.97 104 SER A N 1
ATOM 766 C CA . SER A 1 104 ? -12.031 -25.559 -13.052 1.00 34.97 104 SER A CA 1
ATOM 767 C C . SER A 1 104 ? -12.421 -25.593 -11.573 1.00 34.97 104 SER A C 1
ATOM 769 O O . SER A 1 104 ? -12.823 -26.637 -11.068 1.00 34.97 104 SER A O 1
ATOM 771 N N . GLY A 1 105 ? -12.288 -24.469 -10.873 1.00 24.80 105 GLY A N 1
ATOM 772 C CA . GLY A 1 105 ? -12.615 -24.358 -9.456 1.00 24.80 105 GLY A CA 1
ATOM 773 C C . GLY A 1 105 ? -13.011 -22.929 -9.117 1.00 24.80 105 GLY A C 1
ATOM 774 O O . GLY A 1 105 ? -12.231 -21.996 -9.287 1.00 24.80 105 GLY A O 1
ATOM 775 N N . SER A 1 106 ? -14.252 -22.753 -8.672 1.00 26.66 106 SER A N 1
ATOM 776 C CA . SER A 1 106 ? -14.823 -21.493 -8.201 1.00 26.66 106 SER A CA 1
ATOM 777 C C . SER A 1 106 ? -13.884 -20.775 -7.222 1.00 26.66 106 SER A C 1
ATOM 779 O O . SER A 1 106 ? -13.605 -21.287 -6.138 1.00 26.66 106 SER A O 1
ATOM 781 N N . GLY A 1 107 ? -13.410 -19.585 -7.599 1.00 29.30 107 GLY A N 1
ATOM 782 C CA . GLY A 1 107 ? -12.452 -18.789 -6.830 1.00 29.30 107 GLY A CA 1
ATOM 783 C C . GLY A 1 107 ? -13.021 -18.244 -5.517 1.00 29.30 107 GLY A C 1
ATOM 784 O O . GLY A 1 107 ? -13.423 -17.085 -5.434 1.00 29.30 107 GLY A O 1
ATOM 785 N N . SER A 1 108 ? -13.026 -19.061 -4.464 1.00 28.67 108 SER A N 1
ATOM 786 C CA . SER A 1 108 ? -13.284 -18.633 -3.087 1.00 28.67 108 SER A CA 1
ATOM 787 C C . SER A 1 108 ? -11.977 -18.176 -2.432 1.00 28.67 108 SER A C 1
ATOM 789 O O . SER A 1 108 ? -11.350 -18.895 -1.657 1.00 28.67 108 SER A O 1
ATOM 791 N N . GLY A 1 109 ? -11.546 -16.969 -2.783 1.00 33.75 109 GLY A N 1
ATOM 792 C CA . GLY A 1 109 ? -10.321 -16.363 -2.269 1.00 33.75 109 GLY A CA 1
ATOM 793 C C . GLY A 1 109 ? -10.088 -14.999 -2.897 1.00 33.75 109 GLY A C 1
ATOM 794 O O . GLY A 1 109 ? -9.061 -14.775 -3.515 1.00 33.75 109 GLY A O 1
ATOM 795 N N . SER A 1 110 ? -11.077 -14.103 -2.827 1.00 43.16 110 SER A N 1
ATOM 796 C CA . SER A 1 110 ? -10.962 -12.754 -3.387 1.00 43.16 110 SER A CA 1
ATOM 797 C C . SER A 1 110 ? -9.839 -11.982 -2.684 1.00 43.16 110 SER A C 1
ATOM 799 O O . SER A 1 110 ? -10.025 -11.467 -1.578 1.00 43.16 110 SER A O 1
ATOM 801 N N . GLU A 1 111 ? -8.680 -11.944 -3.329 1.00 68.12 111 GLU A N 1
ATOM 802 C CA . GLU A 1 111 ? -7.451 -11.308 -2.871 1.00 68.12 111 GLU A CA 1
ATOM 803 C C . GLU A 1 111 ? -7.676 -9.827 -2.556 1.00 68.12 111 GLU A C 1
ATOM 805 O O . GLU A 1 111 ? -8.114 -9.027 -3.388 1.00 68.12 111 GLU A O 1
ATOM 810 N N . LEU A 1 112 ? -7.407 -9.451 -1.309 1.00 76.69 112 LEU A N 1
ATOM 811 C CA . LEU A 1 112 ? -7.623 -8.090 -0.838 1.00 76.69 112 LEU A CA 1
ATOM 812 C C . LEU A 1 112 ? -6.453 -7.191 -1.260 1.00 76.69 112 LEU A C 1
ATOM 814 O O . LEU A 1 112 ? -5.305 -7.604 -1.110 1.00 76.69 112 LEU A O 1
ATOM 818 N N . PRO A 1 113 ? -6.700 -5.941 -1.690 1.00 84.38 113 PRO A N 1
ATOM 819 C CA . PRO A 1 113 ? -5.636 -4.969 -1.930 1.00 84.38 113 PRO A CA 1
ATOM 820 C C . PRO A 1 113 ? -4.706 -4.787 -0.716 1.00 84.38 113 PRO A C 1
ATOM 822 O O . PRO A 1 113 ? -5.168 -4.747 0.426 1.00 84.38 113 PRO A O 1
ATOM 825 N N . GLU A 1 114 ? -3.400 -4.633 -0.962 1.00 82.31 114 GLU A N 1
ATOM 826 C CA . GLU A 1 114 ? -2.346 -4.545 0.069 1.00 82.31 114 GLU A CA 1
ATOM 827 C C . GLU A 1 114 ? -2.621 -3.451 1.121 1.00 82.31 114 GLU A C 1
ATOM 829 O O . GLU A 1 114 ? -2.425 -3.646 2.321 1.00 82.31 114 GLU A O 1
ATOM 834 N N . ASP A 1 115 ? -3.127 -2.294 0.696 1.00 87.56 115 ASP A N 1
ATOM 835 C CA . ASP A 1 115 ? -3.470 -1.176 1.579 1.00 87.56 115 ASP A CA 1
ATOM 836 C C . ASP A 1 115 ? -4.640 -1.501 2.521 1.00 87.56 115 ASP A C 1
ATOM 838 O O . ASP A 1 115 ? -4.611 -1.148 3.706 1.00 87.56 115 ASP A O 1
ATOM 842 N N . LEU A 1 116 ? -5.651 -2.206 2.012 1.00 87.44 116 LEU A N 1
ATOM 843 C CA . LEU A 1 116 ? -6.778 -2.701 2.790 1.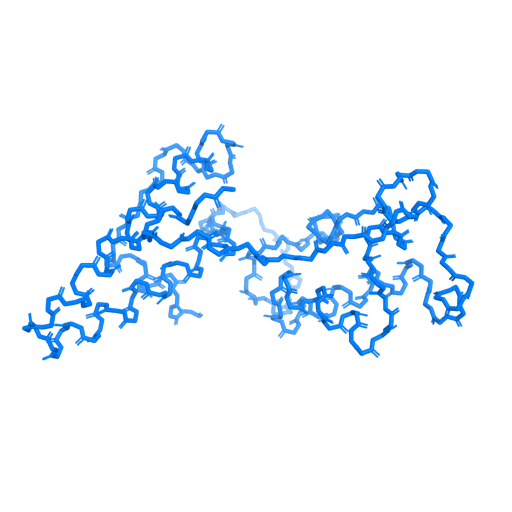00 87.44 116 LEU A CA 1
ATOM 844 C C . LEU A 1 116 ? -6.320 -3.781 3.776 1.00 87.44 116 LEU A C 1
ATOM 846 O O . LEU A 1 116 ? -6.667 -3.697 4.956 1.00 87.44 116 LEU A O 1
ATOM 850 N N . GLN A 1 117 ? -5.479 -4.721 3.331 1.00 85.62 117 GLN A N 1
ATOM 851 C CA . GLN A 1 117 ? -4.882 -5.739 4.198 1.00 85.62 117 GLN A CA 1
ATOM 852 C C . GLN A 1 117 ? -4.089 -5.097 5.345 1.00 85.62 117 GLN A C 1
ATOM 854 O O . GLN A 1 117 ? -4.298 -5.410 6.514 1.00 85.62 117 GLN A O 1
ATOM 859 N N . ASN A 1 118 ? -3.226 -4.128 5.051 1.00 88.00 118 ASN A N 1
ATOM 860 C CA . ASN A 1 118 ? -2.405 -3.474 6.068 1.00 88.00 118 ASN A CA 1
ATOM 861 C C . ASN A 1 118 ? -3.242 -2.725 7.119 1.00 88.00 118 ASN A C 1
ATOM 863 O O . ASN A 1 118 ? -2.908 -2.728 8.308 1.00 88.00 118 ASN A O 1
ATOM 867 N N . LEU A 1 119 ? -4.358 -2.109 6.716 1.00 90.38 119 LEU A N 1
ATOM 868 C CA . LEU A 1 119 ? -5.291 -1.499 7.666 1.00 90.38 119 LEU A CA 1
ATOM 869 C C . LEU A 1 119 ? -6.035 -2.538 8.507 1.00 90.38 119 LEU A C 1
ATOM 871 O O . LEU A 1 119 ? -6.240 -2.294 9.696 1.00 90.38 119 LEU A O 1
ATOM 875 N N . MET A 1 120 ? -6.403 -3.680 7.925 1.00 89.62 120 MET A N 1
ATOM 876 C CA . MET A 1 120 ? -7.022 -4.790 8.652 1.00 89.62 120 MET A CA 1
ATOM 877 C C . MET A 1 120 ? -6.051 -5.389 9.678 1.00 89.62 120 MET A C 1
ATOM 879 O O . MET A 1 120 ? -6.401 -5.435 10.854 1.00 89.62 120 MET A O 1
ATOM 883 N N . ARG A 1 121 ? -4.799 -5.692 9.297 1.00 88.50 121 ARG A N 1
ATOM 884 C CA . ARG A 1 121 ? -3.732 -6.129 10.227 1.00 88.50 121 ARG A CA 1
ATOM 885 C C . ARG A 1 121 ? -3.582 -5.162 11.400 1.00 88.50 121 ARG A C 1
ATOM 887 O O . ARG A 1 121 ? -3.519 -5.564 12.561 1.00 88.50 121 ARG A O 1
ATOM 894 N N . LYS A 1 122 ? -3.572 -3.857 11.106 1.00 90.88 122 LYS A N 1
ATOM 895 C CA . LYS A 1 122 ? -3.493 -2.819 12.138 1.00 90.88 122 LYS A CA 1
ATOM 896 C C . LYS A 1 122 ? -4.721 -2.810 13.051 1.00 90.88 122 LYS A C 1
ATOM 898 O O . LYS A 1 122 ? -4.561 -2.638 14.256 1.00 90.88 122 LYS A O 1
ATOM 903 N N . ALA A 1 123 ? -5.924 -2.965 12.502 1.00 91.88 123 ALA A N 1
ATOM 904 C CA . ALA A 1 123 ? -7.154 -3.009 13.288 1.00 91.88 123 ALA A CA 1
ATOM 905 C C . ALA A 1 123 ? -7.176 -4.215 14.239 1.00 91.88 123 ALA A C 1
ATOM 907 O O . ALA A 1 123 ? -7.513 -4.040 15.407 1.00 91.88 123 ALA A O 1
ATOM 908 N N . LEU A 1 124 ? -6.748 -5.393 13.772 1.00 90.38 124 LEU A N 1
ATOM 909 C CA . LEU A 1 124 ? -6.640 -6.604 14.590 1.00 90.38 124 LEU A CA 1
ATOM 910 C C . LEU A 1 124 ? -5.655 -6.428 15.746 1.00 90.38 124 LEU A C 1
ATOM 912 O O . LEU A 1 124 ? -5.990 -6.709 16.892 1.00 90.38 124 LEU A O 1
ATOM 916 N N . LYS A 1 125 ? -4.474 -5.856 15.476 1.00 90.69 125 LYS A N 1
ATOM 917 C CA . LYS A 1 125 ? -3.488 -5.568 16.529 1.00 90.69 125 LYS A CA 1
ATOM 918 C C . LYS A 1 125 ? -4.053 -4.642 17.612 1.00 90.69 125 LYS A C 1
ATOM 920 O O . LYS A 1 125 ? -3.817 -4.868 18.794 1.00 90.69 125 LYS A O 1
ATOM 925 N N . ILE A 1 126 ? -4.806 -3.610 17.217 1.00 92.00 126 ILE A N 1
ATOM 926 C CA . ILE A 1 126 ? -5.438 -2.690 18.174 1.00 92.00 126 ILE A CA 1
ATOM 927 C C . ILE A 1 126 ? -6.562 -3.391 18.952 1.00 92.00 126 ILE A C 1
ATOM 929 O O . ILE A 1 126 ? -6.723 -3.122 20.137 1.00 92.00 126 ILE A O 1
ATOM 933 N N . ARG A 1 127 ? -7.325 -4.294 18.324 1.00 91.50 127 ARG A N 1
ATOM 934 C CA . ARG A 1 127 ? -8.365 -5.078 19.011 1.00 91.50 127 ARG A CA 1
ATOM 935 C C . ARG A 1 127 ? -7.783 -5.982 20.085 1.00 91.50 127 ARG A C 1
ATOM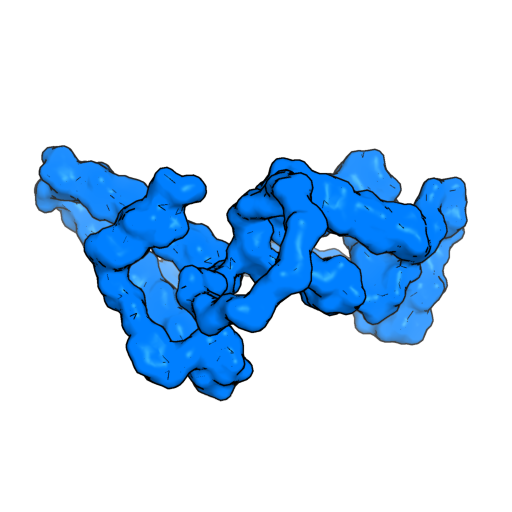 937 O O . ARG A 1 127 ? -8.195 -5.845 21.229 1.00 91.50 127 ARG A O 1
ATOM 944 N N . ARG A 1 128 ? -6.767 -6.778 19.740 1.00 91.12 128 ARG A N 1
ATOM 945 C CA . ARG A 1 128 ? -6.056 -7.642 20.693 1.00 91.12 128 ARG A CA 1
ATOM 946 C C . ARG A 1 128 ? -5.525 -6.850 21.890 1.00 91.12 128 ARG A C 1
ATOM 948 O O . ARG A 1 128 ? -5.716 -7.239 23.031 1.00 91.12 128 ARG A O 1
ATOM 955 N N . HIS A 1 129 ? -4.942 -5.675 21.637 1.00 91.56 129 HIS A N 1
ATOM 956 C CA . HIS A 1 129 ? -4.492 -4.773 22.706 1.00 91.56 129 HIS A CA 1
ATOM 957 C C . HIS A 1 129 ? -5.636 -4.307 23.621 1.00 91.56 129 HIS A C 1
ATOM 959 O O . HIS A 1 129 ? -5.463 -4.230 24.834 1.00 91.56 129 HIS A O 1
ATOM 965 N N . LEU A 1 130 ? -6.801 -3.980 23.054 1.00 93.19 130 LEU A N 1
ATOM 966 C CA . LEU A 1 130 ? -7.965 -3.490 23.803 1.00 93.19 130 LEU A CA 1
ATOM 967 C C . LEU A 1 130 ? -8.721 -4.588 24.564 1.00 93.19 130 LEU A C 1
ATOM 969 O O . LEU A 1 130 ? -9.460 -4.258 25.492 1.00 93.19 130 LEU A O 1
ATOM 973 N N . GLU A 1 131 ? -8.564 -5.859 24.193 1.00 91.69 131 GLU A N 1
ATOM 974 C CA . GLU A 1 131 ? -9.133 -6.993 24.936 1.00 91.69 131 GLU A CA 1
ATOM 975 C C . GLU A 1 131 ? -8.536 -7.085 26.341 1.00 91.69 131 GLU A C 1
ATOM 977 O O . GLU A 1 131 ? -9.284 -7.203 27.318 1.00 91.69 131 GLU A O 1
ATOM 982 N N . GLU A 1 132 ? -7.214 -6.932 26.424 1.00 94.00 132 GLU A N 1
ATOM 983 C CA . GLU A 1 132 ? -6.448 -6.832 27.667 1.00 94.00 132 GLU A CA 1
ATOM 984 C C . GLU A 1 132 ? -6.633 -5.446 28.314 1.00 94.00 132 GLU A C 1
ATOM 986 O O . GLU A 1 132 ? -6.923 -5.328 29.504 1.00 94.00 132 GLU A O 1
ATOM 991 N N . ASN A 1 133 ? -6.556 -4.371 27.519 1.00 93.81 133 ASN A N 1
ATOM 992 C CA . ASN A 1 133 ? -6.548 -2.985 27.998 1.00 93.81 133 ASN A CA 1
ATOM 993 C C . ASN A 1 133 ? -7.860 -2.245 27.700 1.00 93.81 133 ASN A C 1
ATOM 995 O O . ASN A 1 133 ? -7.899 -1.237 26.989 1.00 93.81 133 ASN A O 1
ATOM 999 N N . ARG A 1 134 ? -8.963 -2.705 28.296 1.00 91.00 134 ARG A N 1
ATOM 1000 C CA . ARG A 1 134 ? -10.322 -2.196 28.003 1.00 91.00 134 ARG A CA 1
ATOM 1001 C C . ARG A 1 134 ? -10.541 -0.709 28.313 1.00 91.00 134 ARG A C 1
ATOM 1003 O O . ARG A 1 134 ? -11.448 -0.092 27.753 1.00 91.00 134 ARG A O 1
ATOM 1010 N N . LYS A 1 135 ? -9.737 -0.132 29.212 1.00 94.38 135 LYS A N 1
ATOM 1011 C CA . LYS A 1 135 ? -9.832 1.277 29.639 1.00 94.38 135 LYS A CA 1
ATOM 1012 C C . LYS A 1 135 ? -9.016 2.239 28.765 1.00 94.38 135 LYS A C 1
ATOM 1014 O O . LYS A 1 135 ? -9.077 3.448 28.977 1.00 94.38 135 LYS A O 1
ATOM 1019 N N . ASP A 1 136 ? -8.289 1.742 27.766 1.00 95.31 136 ASP A N 1
ATOM 1020 C CA . ASP A 1 136 ? -7.490 2.575 26.867 1.00 95.31 136 ASP A CA 1
ATOM 1021 C C . ASP A 1 136 ? -8.368 3.303 25.828 1.00 95.31 136 ASP A C 1
ATOM 1023 O O . ASP A 1 136 ? -8.631 2.843 24.709 1.00 95.31 136 ASP A O 1
ATOM 1027 N N . LEU A 1 137 ? -8.838 4.493 26.213 1.00 95.06 137 LEU A N 1
ATOM 1028 C CA . LEU A 1 137 ? -9.678 5.351 25.374 1.00 95.06 137 LEU A CA 1
ATOM 1029 C C . LEU A 1 137 ? -8.941 5.874 24.132 1.00 95.06 137 LEU A C 1
ATOM 1031 O O . LEU A 1 137 ? -9.572 6.117 23.096 1.00 95.06 137 LEU A O 1
ATOM 1035 N N . HIS A 1 138 ? -7.617 6.037 24.209 1.00 93.19 138 HIS A N 1
ATOM 1036 C CA . HIS A 1 138 ? -6.815 6.525 23.092 1.00 93.19 138 HIS A CA 1
ATOM 1037 C C . HIS A 1 138 ? -6.822 5.511 21.950 1.00 93.19 138 HIS A C 1
ATOM 1039 O O . HIS A 1 138 ? -7.151 5.855 20.808 1.00 93.19 138 HIS A O 1
ATOM 1045 N N . ASN A 1 139 ? -6.532 4.247 22.262 1.00 9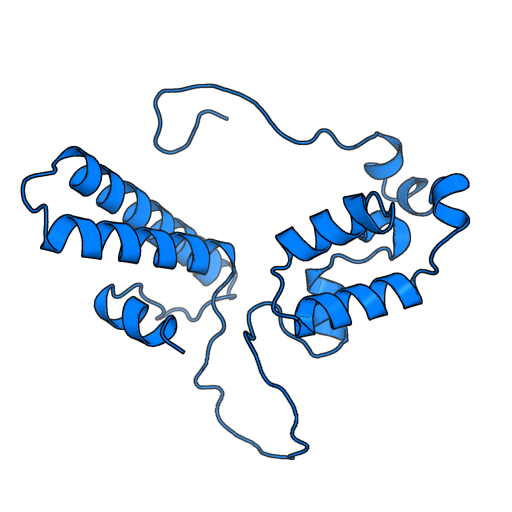3.62 139 ASN A N 1
ATOM 1046 C CA . ASN A 1 139 ? -6.534 3.179 21.273 1.00 93.62 139 ASN A CA 1
ATOM 1047 C C . ASN A 1 139 ? -7.948 2.795 20.824 1.00 93.62 139 ASN A C 1
ATOM 1049 O O . ASN A 1 139 ? -8.134 2.486 19.646 1.00 93.62 139 ASN A O 1
ATOM 1053 N N . LYS A 1 140 ? -8.973 2.951 21.674 1.00 94.88 140 LYS A N 1
ATOM 1054 C CA . LYS A 1 140 ? -10.382 2.839 21.251 1.00 94.88 140 LYS A CA 1
ATOM 1055 C C . LYS A 1 140 ? -10.726 3.852 20.157 1.00 94.88 140 LYS A C 1
ATOM 1057 O O . LYS A 1 140 ? -11.297 3.493 19.124 1.00 94.88 140 LYS A O 1
ATOM 1062 N N . ARG A 1 141 ? -10.314 5.113 20.328 1.00 94.31 141 ARG A N 1
ATOM 1063 C CA . ARG A 1 141 ? -10.454 6.143 19.288 1.00 94.31 141 ARG A CA 1
ATOM 1064 C C . ARG A 1 141 ? -9.612 5.810 18.054 1.00 94.31 141 ARG A C 1
ATOM 1066 O O . ARG A 1 141 ? -10.077 5.986 16.930 1.00 94.31 141 ARG A O 1
ATOM 1073 N N . ALA A 1 142 ? -8.383 5.325 18.228 1.00 93.88 142 ALA A N 1
ATOM 1074 C CA . ALA A 1 142 ? -7.524 4.934 17.111 1.00 93.88 142 ALA A CA 1
ATOM 1075 C C . ALA A 1 142 ? -8.144 3.800 16.273 1.00 93.88 142 ALA A C 1
ATOM 1077 O O . ALA A 1 142 ? -8.127 3.887 15.042 1.00 93.88 142 ALA A O 1
ATOM 1078 N N . LEU A 1 143 ? -8.751 2.796 16.918 1.00 94.56 143 LEU A N 1
ATOM 1079 C CA . LEU A 1 143 ? -9.483 1.710 16.265 1.00 94.56 143 LEU A CA 1
ATOM 1080 C C . LEU A 1 143 ? -10.618 2.255 15.396 1.00 94.56 143 LEU A C 1
ATOM 1082 O O . LEU A 1 143 ? -10.676 1.942 14.209 1.00 94.56 143 LEU A O 1
ATOM 1086 N N . GLN A 1 144 ? -11.456 3.143 15.941 1.00 94.38 144 GLN A N 1
ATOM 1087 C CA . GLN A 1 144 ? -12.548 3.777 15.190 1.00 94.38 144 GLN A CA 1
ATOM 1088 C C . GLN A 1 144 ? -12.047 4.502 13.929 1.00 94.38 144 GLN A C 1
ATOM 1090 O O . GLN A 1 144 ? -12.665 4.421 12.863 1.00 94.38 144 GLN A O 1
ATOM 1095 N N . LEU A 1 145 ? -10.907 5.196 14.019 1.00 95.12 145 LEU A N 1
ATOM 1096 C CA . LEU A 1 145 ? -10.303 5.879 12.872 1.00 95.12 145 LEU A CA 1
ATOM 1097 C C . LEU A 1 145 ? -9.766 4.893 11.825 1.00 95.12 145 LEU A C 1
ATOM 1099 O O . LEU A 1 145 ? -9.889 5.154 10.626 1.00 95.12 145 LEU A O 1
ATOM 1103 N N . VAL A 1 146 ? -9.173 3.773 12.248 1.00 93.94 146 VAL A N 1
ATOM 1104 C CA . VAL A 1 146 ? -8.705 2.718 11.334 1.00 93.94 146 VAL A CA 1
ATOM 1105 C C . VAL A 1 146 ? -9.893 2.045 10.646 1.00 93.94 146 VAL A C 1
ATOM 1107 O O . VAL A 1 146 ? -9.904 1.965 9.420 1.00 93.94 146 VAL A O 1
ATOM 1110 N N . GLU A 1 147 ? -10.934 1.663 11.385 1.00 93.06 147 GLU A N 1
ATOM 1111 C CA . GLU A 1 147 ? -12.158 1.084 10.815 1.00 93.06 147 GLU A CA 1
ATOM 1112 C C . GLU A 1 147 ? -12.842 2.048 9.833 1.00 93.06 147 GLU A C 1
ATOM 1114 O O . GLU A 1 147 ? -13.304 1.642 8.765 1.00 93.06 147 GLU A O 1
ATOM 1119 N N . SER A 1 148 ? -12.834 3.350 10.129 1.00 94.25 148 SER A N 1
ATOM 1120 C CA . SER A 1 148 ? -13.329 4.377 9.205 1.00 94.25 148 SER A CA 1
ATOM 1121 C C . SER A 1 148 ? -12.523 4.433 7.901 1.00 94.25 148 SER A C 1
ATOM 1123 O O . SER A 1 148 ? -13.107 4.596 6.827 1.00 94.25 148 SER A O 1
ATOM 1125 N N . LYS A 1 149 ? -11.192 4.263 7.954 1.00 93.75 149 LYS A N 1
ATOM 1126 C CA . LYS A 1 149 ? -10.350 4.164 6.744 1.00 93.75 149 LYS A CA 1
ATOM 1127 C C . LYS A 1 149 ? -10.674 2.918 5.930 1.00 93.75 149 LYS A C 1
ATOM 1129 O O . LYS A 1 149 ? -10.810 3.036 4.715 1.00 93.75 149 LYS A O 1
ATOM 1134 N N . ILE A 1 150 ? -10.831 1.769 6.592 1.00 92.50 150 ILE A N 1
ATOM 1135 C CA . ILE A 1 150 ? -11.203 0.501 5.949 1.00 92.50 150 ILE A CA 1
ATOM 1136 C C . ILE A 1 150 ? -12.505 0.695 5.167 1.00 92.50 150 ILE A C 1
ATOM 1138 O O . ILE A 1 150 ? -12.516 0.518 3.955 1.00 92.50 150 ILE A O 1
ATOM 1142 N N . ARG A 1 151 ? -13.566 1.202 5.814 1.00 91.88 151 ARG A N 1
ATOM 1143 C CA . ARG A 1 151 ? -14.868 1.461 5.166 1.00 91.88 151 ARG A CA 1
ATOM 1144 C C . ARG A 1 151 ? -14.760 2.398 3.955 1.00 91.88 151 ARG A C 1
ATOM 1146 O O . ARG A 1 151 ? -15.439 2.197 2.948 1.00 91.88 151 ARG A O 1
ATOM 1153 N N . ARG A 1 152 ? -13.900 3.421 4.027 1.00 93.31 152 ARG A N 1
ATOM 1154 C CA . ARG A 1 152 ? -13.656 4.340 2.902 1.00 93.31 152 ARG A CA 1
ATOM 1155 C C . ARG A 1 152 ? -12.954 3.662 1.730 1.00 93.31 152 ARG A C 1
ATOM 1157 O O . ARG A 1 152 ? -13.362 3.897 0.593 1.00 93.31 152 ARG A O 1
ATOM 1164 N N . LEU A 1 153 ? -11.930 2.846 1.990 1.00 91.25 153 LEU A N 1
ATOM 1165 C CA . LEU A 1 153 ? -11.245 2.078 0.946 1.00 91.25 153 LEU A CA 1
ATOM 1166 C C . LEU A 1 153 ? -12.169 1.037 0.325 1.00 91.25 153 LEU A C 1
ATOM 1168 O O . LEU A 1 153 ? -12.225 0.940 -0.895 1.00 91.25 153 LEU A O 1
ATOM 1172 N N . THR A 1 154 ? -12.965 0.337 1.131 1.00 91.56 154 THR A N 1
ATOM 1173 C CA . THR A 1 154 ? -13.992 -0.582 0.635 1.00 91.56 154 THR A CA 1
ATOM 1174 C C . THR A 1 154 ? -14.920 0.115 -0.355 1.00 91.56 154 THR A C 1
ATOM 1176 O O . THR A 1 154 ? -15.038 -0.321 -1.494 1.00 91.56 154 THR A O 1
ATOM 1179 N N . LYS A 1 155 ? -15.486 1.276 0.010 1.00 91.06 155 LYS A N 1
ATOM 1180 C CA . LYS A 1 155 ? -16.349 2.060 -0.894 1.00 91.06 155 LYS A CA 1
ATOM 1181 C C . LYS A 1 155 ? -15.641 2.452 -2.198 1.00 91.06 155 LYS A C 1
ATOM 1183 O O . LYS A 1 155 ? -16.284 2.552 -3.244 1.00 91.06 155 LYS A O 1
ATOM 1188 N N . TYR A 1 156 ? -14.341 2.737 -2.146 1.00 91.25 156 TYR A N 1
ATOM 1189 C CA . TYR A 1 156 ? -13.543 3.040 -3.333 1.00 91.25 156 TYR A CA 1
ATOM 1190 C C . TYR A 1 156 ? -13.369 1.805 -4.227 1.00 91.25 156 TYR A C 1
ATOM 1192 O O . TYR A 1 156 ? -13.667 1.873 -5.420 1.00 91.25 156 TYR A O 1
ATOM 1200 N N . TYR A 1 157 ? -12.948 0.678 -3.656 1.00 89.25 157 TYR A N 1
ATOM 1201 C CA . TYR A 1 157 ? -12.675 -0.547 -4.401 1.00 89.25 157 TYR A CA 1
ATOM 1202 C C . TYR A 1 157 ? -13.936 -1.217 -4.952 1.00 89.25 157 TYR A C 1
ATOM 1204 O O . TYR A 1 157 ? -13.902 -1.703 -6.081 1.00 89.25 157 TYR A O 1
ATOM 1212 N N . THR A 1 158 ? -15.064 -1.150 -4.240 1.00 88.75 158 THR A N 1
ATOM 1213 C CA . THR A 1 158 ? -16.373 -1.575 -4.760 1.00 88.75 158 THR A CA 1
ATOM 1214 C C . THR A 1 158 ? -16.781 -0.738 -5.974 1.00 88.75 158 THR A C 1
ATOM 1216 O O . THR A 1 158 ? -17.163 -1.273 -7.009 1.00 88.75 158 THR A O 1
ATOM 1219 N N . ARG A 1 159 ? -16.619 0.592 -5.909 1.00 90.88 159 ARG A N 1
ATOM 1220 C CA . ARG A 1 159 ? -16.915 1.487 -7.044 1.00 90.88 159 ARG A CA 1
ATOM 1221 C C . ARG A 1 159 ? -16.009 1.225 -8.248 1.00 90.88 159 ARG A C 1
ATOM 1223 O O . ARG A 1 159 ? -16.441 1.364 -9.386 1.00 90.88 159 ARG A O 1
ATOM 1230 N N . LYS A 1 160 ? -14.748 0.868 -7.999 1.00 87.75 160 LYS A N 1
ATOM 1231 C CA . LYS A 1 160 ? -13.770 0.496 -9.029 1.00 87.75 160 LYS A CA 1
ATOM 1232 C C . LYS A 1 160 ? -13.912 -0.953 -9.511 1.00 87.75 160 LYS A C 1
ATOM 1234 O O . LYS A 1 160 ? -13.105 -1.356 -10.341 1.00 87.75 160 LYS A O 1
ATOM 1239 N N . LYS A 1 161 ? -14.914 -1.703 -9.026 1.00 85.12 161 LYS A N 1
ATOM 1240 C CA . LYS A 1 161 ? -15.161 -3.119 -9.353 1.00 85.12 161 LYS A CA 1
ATOM 1241 C C . LYS A 1 161 ? -13.956 -4.031 -9.083 1.00 85.12 161 LYS A C 1
ATOM 1243 O O . LYS A 1 161 ? -13.801 -5.062 -9.720 1.00 85.12 161 LYS A O 1
ATOM 1248 N N . VAL A 1 162 ? -13.092 -3.628 -8.149 1.00 83.62 162 VAL A N 1
ATOM 1249 C CA . VAL A 1 162 ? -11.968 -4.453 -7.678 1.00 83.62 162 VAL A CA 1
ATOM 1250 C C . VAL A 1 162 ? -12.454 -5.437 -6.618 1.00 83.62 162 VAL A C 1
ATOM 1252 O O . VAL A 1 162 ? -11.976 -6.560 -6.563 1.00 83.62 162 VAL A O 1
ATOM 1255 N N . LEU A 1 163 ? -13.415 -5.018 -5.791 1.00 84.00 163 LEU A N 1
ATOM 1256 C CA . LEU A 1 163 ? -14.076 -5.876 -4.811 1.00 84.00 163 LEU A CA 1
ATOM 1257 C C . LEU A 1 163 ? -15.530 -6.138 -5.225 1.00 84.00 163 LEU A C 1
ATOM 1259 O O . LEU A 1 163 ? -16.150 -5.246 -5.819 1.00 84.00 163 LEU A O 1
ATOM 1263 N N . PRO A 1 164 ? -16.096 -7.305 -4.860 1.00 86.06 164 PRO A N 1
ATOM 1264 C CA . PRO A 1 164 ? -17.517 -7.585 -5.026 1.00 86.06 164 PRO A CA 1
ATOM 1265 C C . PRO A 1 164 ? -18.401 -6.514 -4.374 1.00 86.06 164 PRO A C 1
ATOM 1267 O O . PRO A 1 164 ? -18.040 -5.924 -3.351 1.00 86.06 164 PRO A O 1
ATOM 1270 N N . ALA A 1 165 ? -19.585 -6.281 -4.947 1.00 83.19 165 ALA A N 1
ATOM 1271 C CA . ALA A 1 165 ? -20.541 -5.294 -4.437 1.00 83.19 165 ALA A CA 1
ATOM 1272 C C . ALA A 1 165 ? -20.999 -5.593 -3.000 1.00 83.19 165 ALA A C 1
ATOM 1274 O O . ALA A 1 165 ? -21.210 -4.674 -2.210 1.00 83.19 165 ALA A O 1
ATOM 1275 N N . GLU A 1 166 ? -21.081 -6.874 -2.648 1.00 85.25 166 GLU A N 1
ATOM 1276 C CA . GLU A 1 166 ? -21.518 -7.332 -1.330 1.00 85.25 166 GLU A CA 1
ATOM 1277 C C . GLU A 1 166 ? -20.387 -7.433 -0.301 1.00 85.25 166 GLU A C 1
ATOM 1279 O O . GLU A 1 166 ? -20.621 -7.797 0.853 1.00 85.25 166 GLU A O 1
ATOM 1284 N N . TRP A 1 167 ? -19.153 -7.089 -0.681 1.00 85.56 167 TRP A N 1
ATOM 1285 C CA . TRP A 1 167 ? -18.019 -7.188 0.226 1.00 85.56 167 TRP A CA 1
ATOM 1286 C C . TRP A 1 167 ? -18.190 -6.237 1.418 1.00 85.56 167 TRP A C 1
ATOM 1288 O O . TRP A 1 167 ? -18.374 -5.025 1.265 1.00 85.56 167 TRP A O 1
ATOM 1298 N N . ARG A 1 168 ? -18.091 -6.778 2.638 1.00 83.19 168 ARG A N 1
ATOM 1299 C CA . ARG A 1 168 ? -18.191 -6.012 3.886 1.00 83.19 168 ARG A CA 1
ATOM 1300 C C . ARG A 1 168 ? -17.095 -6.416 4.860 1.00 83.19 168 ARG A C 1
ATOM 1302 O O . ARG A 1 168 ? -16.866 -7.595 5.104 1.00 83.19 168 ARG A O 1
ATOM 1309 N N . TYR A 1 169 ? -16.485 -5.415 5.491 1.00 82.75 169 TYR A N 1
ATOM 1310 C CA . TYR A 1 169 ? -15.538 -5.635 6.579 1.00 82.75 169 TYR A CA 1
ATOM 1311 C C . TYR A 1 169 ? -16.272 -6.154 7.821 1.00 82.75 169 TYR A C 1
ATOM 1313 O O . TYR A 1 169 ? -17.043 -5.419 8.444 1.00 82.75 169 TYR A O 1
ATOM 1321 N N . LYS A 1 170 ? -16.010 -7.412 8.180 1.00 81.69 170 LYS A N 1
ATOM 1322 C CA . LYS A 1 170 ? -16.425 -8.019 9.446 1.00 81.69 170 LYS A CA 1
ATOM 1323 C C . LYS A 1 170 ? -15.172 -8.274 10.288 1.00 81.69 170 LYS A C 1
ATOM 1325 O O . LYS A 1 170 ? -14.298 -9.003 9.828 1.00 81.69 170 LYS A O 1
ATOM 1330 N N . PRO A 1 171 ? -15.067 -7.708 11.499 1.00 72.88 171 PRO A N 1
ATOM 1331 C CA . PRO A 1 171 ? -13.848 -7.825 12.291 1.00 72.88 171 PRO A CA 1
ATOM 1332 C C . PRO A 1 171 ? -13.461 -9.260 12.657 1.00 72.88 171 PRO A C 1
ATOM 1334 O O . PRO A 1 171 ? -12.296 -9.602 12.530 1.00 72.88 171 PRO A O 1
ATOM 1337 N N . GLY A 1 172 ? -14.431 -10.109 13.017 1.00 63.16 172 GLY A N 1
ATOM 1338 C CA . GLY A 1 172 ? -14.157 -11.524 13.297 1.00 63.16 172 GLY A CA 1
ATOM 1339 C C . GLY A 1 172 ? -13.710 -12.300 12.053 1.00 63.16 172 GLY A C 1
ATOM 1340 O O . GLY A 1 172 ? -12.844 -13.153 12.140 1.00 63.16 172 GLY A O 1
ATOM 1341 N N . ALA A 1 173 ? -14.216 -11.953 10.864 1.00 61.03 173 ALA A N 1
ATOM 1342 C CA . ALA A 1 173 ? -13.776 -12.580 9.613 1.00 61.03 173 ALA A CA 1
ATOM 1343 C C . ALA A 1 173 ? -12.360 -12.143 9.197 1.00 61.03 173 ALA A C 1
ATOM 1345 O O . ALA A 1 173 ? -11.680 -12.861 8.472 1.00 61.03 173 ALA A O 1
ATOM 1346 N N . ALA A 1 174 ? -11.910 -10.966 9.644 1.00 58.53 174 ALA A N 1
ATOM 1347 C CA . ALA A 1 174 ? -10.579 -10.459 9.333 1.00 58.53 174 ALA A CA 1
ATOM 1348 C C . ALA A 1 174 ? -9.469 -11.275 10.014 1.00 58.53 174 ALA A C 1
ATOM 1350 O O . ALA A 1 174 ? -8.395 -11.404 9.434 1.00 58.53 174 ALA A O 1
ATOM 1351 N N . GLU A 1 175 ? -9.730 -11.837 11.198 1.00 59.19 175 GLU A N 1
ATOM 1352 C CA . GLU A 1 175 ? -8.781 -12.702 11.915 1.00 59.19 175 GLU A CA 1
ATOM 1353 C C . GLU A 1 175 ? -8.505 -13.986 11.129 1.00 59.19 175 GLU A C 1
ATOM 1355 O O . GLU A 1 175 ? -7.352 -14.288 10.832 1.00 59.19 175 GLU A O 1
ATOM 1360 N N . PHE A 1 176 ? -9.556 -14.671 10.672 1.00 52.75 176 PHE A N 1
ATOM 1361 C CA . PHE A 1 176 ? -9.435 -15.906 9.889 1.00 52.75 176 PHE A CA 1
ATOM 1362 C C . PHE A 1 176 ? -8.730 -15.722 8.541 1.00 52.75 176 PHE A C 1
ATOM 1364 O O . PHE A 1 176 ? -8.003 -16.605 8.098 1.00 52.75 176 PHE A O 1
ATOM 1371 N N . VAL A 1 177 ? -8.920 -14.576 7.883 1.00 57.38 177 VAL A N 1
ATOM 1372 C CA . VAL A 1 177 ? -8.306 -14.294 6.572 1.00 57.38 177 VAL A CA 1
ATOM 1373 C C . VAL A 1 177 ? -6.794 -14.047 6.678 1.00 57.38 177 VAL A C 1
ATOM 1375 O O . VAL A 1 177 ? -6.094 -14.163 5.679 1.00 57.38 177 VAL A O 1
ATOM 1378 N N . MET A 1 178 ? -6.276 -13.702 7.862 1.00 51.22 178 MET A N 1
ATOM 1379 C CA . MET A 1 178 ? -4.877 -13.282 8.049 1.00 51.22 178 MET A CA 1
ATOM 1380 C C . MET A 1 178 ? -4.013 -14.256 8.845 1.00 51.22 178 MET A C 1
ATOM 1382 O O . MET A 1 178 ? -2.818 -14.013 8.980 1.00 51.22 178 MET A O 1
ATOM 1386 N N . MET A 1 179 ? -4.609 -15.320 9.380 1.00 43.59 179 MET A N 1
ATOM 1387 C CA . MET A 1 179 ? -3.918 -16.353 10.155 1.00 43.59 179 MET A CA 1
ATOM 1388 C C . MET A 1 179 ? -3.485 -17.557 9.295 1.00 43.59 179 MET A C 1
ATOM 1390 O O . MET A 1 179 ? -3.052 -18.564 9.845 1.00 43.59 179 MET A O 1
ATOM 1394 N N . ARG A 1 180 ? -3.629 -17.453 7.966 1.00 36.84 180 ARG A N 1
ATOM 1395 C CA . ARG A 1 180 ? -3.114 -18.406 6.975 1.00 36.84 180 ARG A CA 1
ATOM 1396 C C . ARG A 1 180 ? -1.720 -18.020 6.505 1.00 36.84 180 ARG A C 1
ATOM 1398 O O . ARG A 1 180 ? -1.480 -16.800 6.358 1.00 36.84 180 ARG A O 1
#